Protein AF-A0A557ZMF8-F1 (afdb_monomer_lite)

Organism: NCBI:txid715473

Foldseek 3Di:
DVVLVVVLLVVQLVQQVPDVVHDDLVVSCVVSVHDSVVSVVSQVVCVVVVSHDDDPPPPDDDDDDDDDDDDD

Sequence (72 aa):
MALESTNRALVVLDMLATSNPGPSIRRVSEQLGLSRSATHRILQSLAEEGYATQSPQASTRSDLVSSSWPHA

Structure (mmCIF, N/CA/C/O backbone):
data_AF-A0A557ZMF8-F1
#
_entry.id   AF-A0A557ZMF8-F1
#
loop_
_atom_site.group_PDB
_atom_site.id
_atom_site.type_symbol
_atom_site.label_atom_id
_atom_site.label_alt_id
_atom_site.label_comp_id
_atom_site.label_asym_id
_atom_site.label_entity_id
_atom_site.label_seq_id
_atom_site.pdbx_PDB_ins_code
_atom_site.Cartn_x
_atom_site.Cartn_y
_atom_site.Cartn_z
_atom_site.occupancy
_atom_site.B_iso_or_equiv
_atom_site.auth_seq_id
_atom_site.auth_comp_id
_atom_site.auth_asym_id
_atom_site.auth_atom_id
_atom_site.pdbx_PDB_model_num
ATOM 1 N N . MET A 1 1 ? -6.469 -13.813 11.725 1.00 54.97 1 MET A N 1
ATOM 2 C CA . MET A 1 1 ? -6.122 -12.411 11.388 1.00 54.97 1 MET A CA 1
ATOM 3 C C . MET A 1 1 ? -4.869 -12.321 10.498 1.00 54.97 1 MET A C 1
ATOM 5 O O . MET A 1 1 ? -3.968 -11.554 10.790 1.00 54.97 1 MET A O 1
ATOM 9 N N . ALA A 1 2 ? -4.798 -13.094 9.407 1.00 62.47 2 ALA A N 1
ATOM 10 C CA . ALA A 1 2 ? -3.736 -12.992 8.387 1.00 62.47 2 ALA A CA 1
ATOM 11 C C . ALA A 1 2 ? -4.342 -12.680 7.008 1.00 62.47 2 ALA A C 1
ATOM 13 O O . ALA A 1 2 ? -3.824 -11.853 6.269 1.00 62.47 2 ALA A O 1
ATOM 14 N N . LEU A 1 3 ? -5.525 -13.249 6.743 1.00 72.94 3 LEU A N 1
ATOM 15 C CA . LEU A 1 3 ? -6.310 -13.008 5.536 1.00 72.94 3 LEU A CA 1
ATOM 16 C C . LEU A 1 3 ? -6.614 -11.519 5.298 1.00 72.94 3 LEU A C 1
ATOM 18 O O . LEU A 1 3 ? -6.571 -11.070 4.162 1.00 72.94 3 LEU A O 1
ATOM 22 N N . GLU A 1 4 ? -6.865 -10.738 6.355 1.00 79.06 4 GLU A N 1
ATOM 23 C CA . GLU A 1 4 ? -7.132 -9.296 6.235 1.00 79.06 4 GLU A CA 1
ATOM 24 C C . GLU A 1 4 ? -5.902 -8.519 5.737 1.00 79.06 4 GLU A C 1
ATOM 26 O O . GLU A 1 4 ? -6.018 -7.654 4.871 1.00 79.06 4 GLU A O 1
ATOM 31 N N . SER A 1 5 ? -4.712 -8.861 6.236 1.00 75.50 5 SER A N 1
ATOM 32 C CA . SER A 1 5 ? -3.447 -8.250 5.819 1.00 75.50 5 SER A CA 1
ATOM 33 C C . SER A 1 5 ? -3.089 -8.627 4.381 1.00 75.50 5 SER A C 1
ATOM 35 O O . SER A 1 5 ? -2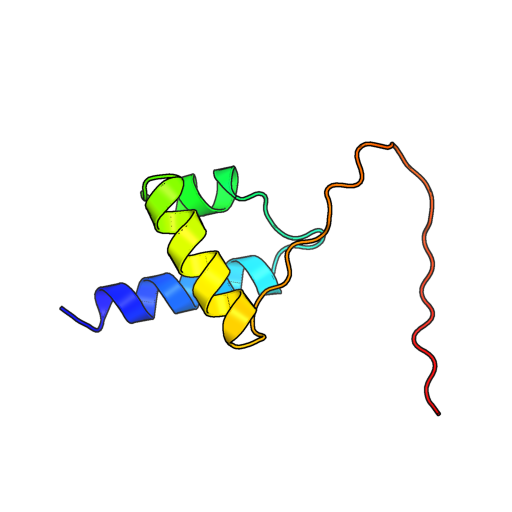.697 -7.761 3.601 1.00 75.50 5 SER A O 1
ATOM 37 N N . THR A 1 6 ? -3.288 -9.894 4.003 1.00 82.50 6 THR A N 1
ATOM 38 C CA . THR A 1 6 ? -3.082 -10.370 2.626 1.00 82.50 6 THR A CA 1
ATOM 39 C C . THR A 1 6 ? -4.059 -9.715 1.655 1.00 82.50 6 THR A C 1
ATOM 41 O O . THR A 1 6 ? -3.642 -9.235 0.606 1.00 82.50 6 THR A O 1
ATOM 44 N N . ASN A 1 7 ? -5.343 -9.624 2.014 1.00 86.19 7 ASN A N 1
ATOM 45 C CA . ASN A 1 7 ? -6.350 -8.977 1.175 1.00 86.19 7 ASN A CA 1
ATOM 46 C C . ASN A 1 7 ? -6.010 -7.499 0.933 1.00 86.19 7 ASN A C 1
ATOM 48 O O . ASN A 1 7 ? -6.085 -7.020 -0.193 1.00 86.19 7 ASN A O 1
ATOM 52 N N . ARG A 1 8 ? -5.550 -6.785 1.970 1.00 82.81 8 ARG A N 1
ATOM 53 C CA . ARG A 1 8 ? -5.074 -5.401 1.826 1.00 82.81 8 ARG A CA 1
ATOM 54 C C . ARG A 1 8 ? -3.883 -5.293 0.877 1.00 82.81 8 ARG A C 1
ATOM 56 O O . ARG A 1 8 ? -3.878 -4.397 0.043 1.00 82.81 8 ARG A O 1
ATOM 63 N N . ALA A 1 9 ? -2.903 -6.191 0.974 1.00 83.44 9 ALA A N 1
ATOM 64 C CA . ALA A 1 9 ? -1.756 -6.190 0.067 1.00 83.44 9 ALA A CA 1
ATOM 65 C C . ALA A 1 9 ? -2.181 -6.422 -1.394 1.00 83.44 9 ALA A C 1
ATOM 67 O O . ALA A 1 9 ? -1.735 -5.693 -2.275 1.00 83.44 9 ALA A O 1
ATOM 68 N N . LEU A 1 10 ? -3.098 -7.364 -1.643 1.00 87.12 10 LEU A N 1
ATOM 69 C CA . LEU A 1 10 ? -3.634 -7.626 -2.984 1.00 87.12 10 LEU A CA 1
ATOM 70 C C . LEU A 1 10 ? -4.385 -6.419 -3.555 1.00 87.12 10 LEU A C 1
ATOM 72 O O . LEU A 1 10 ? -4.176 -6.070 -4.712 1.00 87.12 10 LEU A O 1
ATOM 76 N N . VAL A 1 11 ? -5.193 -5.737 -2.738 1.00 88.75 11 VAL A N 1
ATOM 77 C CA . VAL A 1 11 ? -5.868 -4.493 -3.144 1.00 88.75 11 VAL A CA 1
ATOM 78 C C . VAL A 1 11 ? -4.852 -3.412 -3.522 1.00 88.75 11 VAL A C 1
ATOM 80 O O . VAL A 1 11 ? -5.041 -2.718 -4.517 1.00 88.75 11 VAL A O 1
ATOM 83 N N . VAL A 1 12 ? -3.753 -3.273 -2.772 1.00 86.25 12 VAL A N 1
ATOM 84 C CA . VAL A 1 12 ? -2.688 -2.317 -3.120 1.00 86.25 12 VAL A CA 1
ATOM 85 C C . VAL A 1 12 ? -2.029 -2.678 -4.446 1.00 86.25 12 VAL A C 1
ATOM 87 O O . VAL A 1 12 ? -1.840 -1.795 -5.278 1.00 86.25 12 VAL A O 1
ATOM 90 N N . LEU A 1 13 ? -1.705 -3.952 -4.663 1.00 87.44 13 LEU A N 1
ATOM 91 C CA . LEU A 1 13 ? -1.097 -4.419 -5.911 1.00 87.44 13 LEU A CA 1
ATOM 92 C C . LEU A 1 13 ? -2.010 -4.181 -7.116 1.00 87.44 13 LEU A C 1
ATOM 94 O O . LEU A 1 13 ? -1.542 -3.688 -8.138 1.00 87.44 13 LEU A O 1
ATOM 98 N N . ASP A 1 14 ? -3.306 -4.455 -6.978 1.00 89.44 14 ASP A N 1
ATOM 99 C CA . ASP A 1 14 ? -4.298 -4.189 -8.022 1.00 89.44 14 ASP A CA 1
ATOM 100 C C . ASP A 1 14 ? -4.380 -2.692 -8.354 1.00 89.44 14 ASP A C 1
ATOM 102 O O . ASP A 1 14 ? -4.300 -2.299 -9.518 1.00 89.44 14 ASP A O 1
ATOM 106 N N . MET A 1 15 ? -4.420 -1.826 -7.336 1.00 87.00 15 MET A N 1
ATOM 107 C CA . MET A 1 15 ? -4.407 -0.373 -7.539 1.00 87.00 15 MET A CA 1
ATOM 108 C C . MET A 1 15 ? -3.139 0.115 -8.247 1.00 87.00 15 MET A C 1
ATOM 110 O O . MET A 1 15 ? -3.216 1.010 -9.090 1.00 87.00 15 MET A O 1
ATOM 114 N N . LEU A 1 16 ? -1.976 -0.437 -7.888 1.00 85.06 16 LEU A N 1
ATOM 115 C CA . LEU A 1 16 ? -0.701 -0.109 -8.526 1.00 85.06 16 LEU A CA 1
ATOM 116 C C . LEU A 1 16 ? -0.662 -0.592 -9.983 1.00 85.06 16 LEU A C 1
ATOM 118 O O . LEU A 1 16 ? -0.172 0.138 -10.839 1.00 85.06 16 LEU A O 1
ATOM 122 N N . ALA A 1 17 ? -1.206 -1.776 -10.272 1.00 85.12 17 ALA A N 1
ATOM 123 C CA . ALA A 1 17 ? -1.229 -2.359 -11.614 1.00 85.12 17 ALA A CA 1
ATOM 124 C C . ALA A 1 17 ? -2.234 -1.676 -12.559 1.00 85.12 17 ALA A C 1
ATOM 126 O O . ALA A 1 17 ? -2.002 -1.606 -13.764 1.00 85.12 17 ALA A O 1
ATOM 127 N N . THR A 1 18 ? -3.349 -1.169 -12.025 1.00 86.44 18 THR A N 1
ATOM 128 C CA . THR A 1 18 ? -4.448 -0.581 -12.814 1.00 86.44 18 THR A CA 1
ATOM 129 C C . THR A 1 18 ? -4.347 0.937 -12.993 1.00 86.44 18 THR A C 1
ATOM 131 O O . THR A 1 18 ? -5.069 1.507 -13.812 1.00 86.44 18 THR A O 1
ATOM 134 N N . SER A 1 19 ? -3.453 1.614 -12.266 1.00 81.12 19 SER A N 1
ATOM 135 C CA . SER A 1 19 ? -3.299 3.073 -12.331 1.00 81.12 19 SER A CA 1
ATOM 136 C C . SER A 1 19 ? -2.053 3.480 -13.123 1.00 81.12 19 SER A C 1
ATOM 138 O O . SER A 1 19 ? -0.933 3.171 -12.722 1.00 81.12 19 SER A O 1
ATOM 140 N N . ASN A 1 20 ? -2.231 4.254 -14.199 1.00 73.56 20 ASN A N 1
ATOM 141 C CA . ASN A 1 20 ? -1.138 4.925 -14.909 1.00 73.56 20 ASN A CA 1
ATOM 142 C C . ASN A 1 20 ? -1.454 6.427 -15.106 1.00 73.56 20 ASN A C 1
ATOM 144 O O . ASN A 1 20 ? -2.414 6.739 -15.815 1.00 73.56 20 ASN A O 1
ATOM 148 N N . PRO A 1 21 ? -0.680 7.363 -14.514 1.00 75.06 21 PRO A N 1
ATOM 149 C CA . PRO A 1 21 ? 0.441 7.128 -13.598 1.00 75.06 21 PRO A CA 1
ATOM 150 C C . PRO A 1 21 ? -0.013 6.525 -12.257 1.00 75.06 21 PRO A C 1
ATOM 152 O O . PRO A 1 21 ? -1.183 6.627 -11.880 1.00 75.06 21 PRO A O 1
ATOM 155 N N . GLY A 1 22 ? 0.926 5.897 -11.540 1.00 80.81 22 GLY A N 1
ATOM 156 C CA . GLY A 1 22 ? 0.664 5.224 -10.265 1.00 80.81 22 GLY A CA 1
ATOM 157 C C . GLY A 1 22 ? -0.022 6.124 -9.218 1.00 80.81 22 GLY A C 1
ATOM 158 O O . GLY A 1 22 ? 0.147 7.349 -9.224 1.00 80.81 22 GLY A O 1
ATOM 159 N N . PRO A 1 23 ? -0.810 5.542 -8.296 1.00 84.50 23 PRO A N 1
ATOM 160 C CA . PRO A 1 23 ? -1.630 6.294 -7.360 1.00 84.50 23 PRO A CA 1
ATOM 161 C C . PRO A 1 23 ? -0.771 7.016 -6.314 1.00 84.50 23 PRO A C 1
ATOM 163 O O . PRO A 1 23 ? 0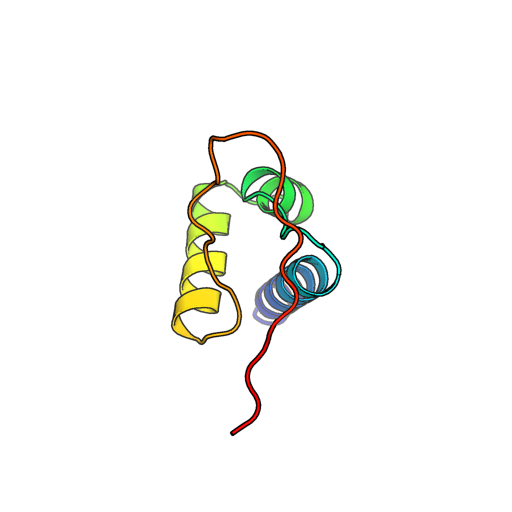.245 6.512 -5.836 1.00 84.50 23 PRO A O 1
ATOM 166 N N . SER A 1 24 ? -1.218 8.199 -5.886 1.00 86.62 24 SER A N 1
ATOM 167 C CA . SER A 1 24 ? -0.582 8.895 -4.766 1.00 86.62 24 SER A CA 1
ATOM 168 C C . SER A 1 24 ? -0.811 8.147 -3.449 1.00 86.62 24 SER A C 1
ATOM 170 O O . SER A 1 24 ? -1.872 7.560 -3.231 1.00 86.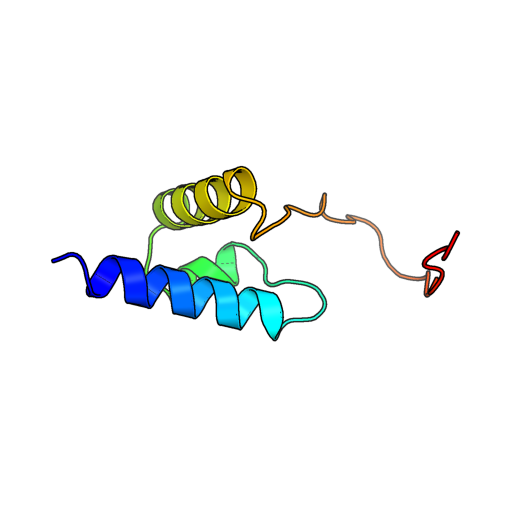62 24 SER A O 1
ATOM 172 N N . ILE A 1 25 ? 0.139 8.252 -2.510 1.00 85.12 25 ILE A N 1
ATOM 173 C CA . ILE A 1 25 ? 0.024 7.629 -1.177 1.00 85.12 25 ILE A CA 1
ATOM 174 C C . ILE A 1 25 ? -1.269 8.013 -0.445 1.00 85.12 25 ILE A C 1
ATOM 176 O O . ILE A 1 25 ? -1.821 7.213 0.305 1.00 85.12 25 ILE A O 1
ATOM 180 N N . ARG A 1 26 ? -1.780 9.227 -0.690 1.00 86.88 26 ARG A N 1
ATOM 181 C CA . ARG A 1 26 ? -3.045 9.696 -0.122 1.00 86.88 26 ARG A CA 1
ATOM 182 C C . ARG A 1 26 ? -4.220 8.855 -0.627 1.00 86.88 26 ARG A C 1
ATOM 184 O O . ARG A 1 26 ? -4.998 8.368 0.186 1.00 86.88 26 ARG A O 1
ATOM 191 N N . ARG A 1 27 ? -4.304 8.637 -1.942 1.00 85.44 27 ARG A N 1
ATOM 192 C CA . ARG A 1 27 ? -5.367 7.832 -2.558 1.00 85.44 27 ARG A CA 1
ATOM 193 C C . ARG A 1 27 ? -5.322 6.383 -2.077 1.00 85.44 27 ARG A C 1
ATOM 195 O O . ARG A 1 27 ? -6.362 5.807 -1.785 1.00 85.44 27 ARG A O 1
ATOM 202 N N . VAL A 1 28 ? -4.120 5.825 -1.926 1.00 87.31 28 VAL A N 1
ATOM 203 C CA . VAL A 1 28 ? -3.933 4.478 -1.364 1.00 87.31 28 VAL A CA 1
ATOM 204 C C . VAL A 1 28 ? -4.403 4.426 0.097 1.00 87.31 28 VAL A C 1
ATOM 206 O O . VAL A 1 28 ? -5.134 3.514 0.470 1.00 87.31 28 VAL A O 1
ATOM 209 N N . SER A 1 29 ? -4.062 5.425 0.920 1.00 88.88 29 SER A N 1
ATOM 210 C CA . SER A 1 29 ? -4.480 5.457 2.331 1.00 88.88 29 SER A CA 1
ATOM 211 C C . SER A 1 29 ? -5.995 5.585 2.515 1.00 88.88 29 SER A C 1
ATOM 213 O O . SER A 1 29 ? -6.564 4.907 3.369 1.00 88.88 29 SER A O 1
ATOM 215 N N . GLU A 1 30 ? -6.652 6.400 1.680 1.00 88.69 30 GLU A N 1
ATOM 216 C CA . GLU A 1 30 ? -8.109 6.568 1.680 1.00 88.69 30 GLU A CA 1
ATOM 217 C C . GLU A 1 30 ? -8.808 5.261 1.284 1.00 88.69 30 GLU A C 1
ATOM 219 O O . GLU A 1 30 ? -9.752 4.848 1.953 1.00 88.69 30 GLU A O 1
ATOM 224 N N . GLN A 1 31 ? -8.298 4.561 0.265 1.00 86.25 31 GLN A N 1
ATOM 225 C CA . GLN A 1 31 ? -8.889 3.307 -0.206 1.00 86.25 31 GLN A CA 1
ATOM 226 C C . GLN A 1 31 ? -8.741 2.159 0.801 1.00 86.25 31 GLN A C 1
ATOM 228 O O . GLN A 1 31 ? -9.642 1.335 0.942 1.00 86.25 31 GLN A O 1
ATOM 233 N N . LEU A 1 32 ? -7.611 2.094 1.510 1.00 84.69 32 LEU A N 1
ATOM 234 C CA . LEU A 1 32 ? -7.371 1.061 2.520 1.00 84.69 32 LEU A CA 1
ATOM 235 C C . LEU A 1 32 ? -8.020 1.379 3.874 1.00 84.69 32 LEU A C 1
ATOM 237 O O . LEU A 1 32 ? -8.034 0.512 4.751 1.00 84.69 32 LEU A O 1
ATOM 241 N N . GLY A 1 33 ? -8.501 2.611 4.075 1.00 88.44 33 GLY A N 1
ATOM 242 C CA . GLY A 1 33 ? -8.961 3.094 5.379 1.00 88.44 33 GLY A CA 1
ATOM 243 C C . GLY A 1 33 ? -7.845 3.107 6.431 1.00 88.44 33 GLY A C 1
ATOM 244 O O . GLY A 1 33 ? -8.107 2.918 7.619 1.00 88.44 33 GLY A O 1
ATOM 245 N N . LEU A 1 34 ? -6.590 3.274 6.002 1.00 86.75 34 LEU A N 1
ATOM 246 C CA . LEU A 1 34 ? -5.412 3.213 6.866 1.00 86.75 34 LEU A CA 1
ATOM 247 C C . LEU A 1 34 ? -4.821 4.598 7.105 1.00 86.75 34 LEU A C 1
ATOM 249 O O . LEU A 1 34 ? -4.922 5.507 6.283 1.00 86.75 34 LEU A O 1
ATOM 253 N N . SER A 1 35 ? -4.104 4.740 8.220 1.00 89.00 35 SER A N 1
ATOM 254 C CA . SER A 1 35 ? -3.285 5.928 8.432 1.00 89.00 35 SER A CA 1
ATOM 255 C C . SER A 1 35 ? -2.193 6.029 7.362 1.00 89.00 35 SER A C 1
ATOM 257 O O . SER A 1 35 ? -1.719 5.030 6.805 1.00 89.00 35 SER A O 1
ATOM 259 N N . ARG A 1 36 ? -1.739 7.255 7.098 1.00 86.38 36 ARG A N 1
ATOM 260 C CA . ARG A 1 36 ? -0.660 7.513 6.138 1.00 86.38 36 ARG A CA 1
ATOM 261 C C . ARG A 1 36 ? 0.628 6.771 6.509 1.00 86.38 36 ARG A C 1
ATOM 263 O O . ARG A 1 36 ? 1.286 6.231 5.627 1.00 86.38 36 ARG A O 1
ATOM 270 N N . SER A 1 37 ? 0.941 6.674 7.802 1.00 90.50 37 SER A N 1
ATOM 271 C CA . SER A 1 37 ? 2.103 5.933 8.307 1.00 90.50 37 SER A CA 1
ATOM 272 C C . SER A 1 37 ? 1.978 4.424 8.081 1.00 90.50 37 SER A C 1
ATOM 274 O O . SER A 1 37 ? 2.938 3.793 7.648 1.00 90.50 37 SER A O 1
ATOM 276 N N . ALA A 1 38 ? 0.801 3.835 8.324 1.00 87.06 38 ALA A N 1
ATOM 277 C CA . ALA A 1 38 ? 0.568 2.412 8.061 1.00 87.06 38 ALA A CA 1
ATOM 278 C C . ALA A 1 38 ? 0.641 2.099 6.558 1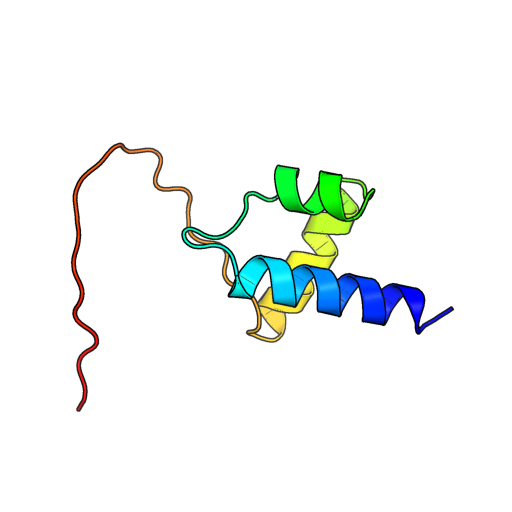.00 87.06 38 ALA A C 1
ATOM 280 O O . ALA A 1 38 ? 1.281 1.131 6.155 1.00 87.06 38 ALA A O 1
ATOM 281 N N . THR A 1 39 ? 0.065 2.974 5.733 1.00 90.12 39 THR A N 1
ATOM 282 C CA . THR A 1 39 ? 0.134 2.881 4.268 1.00 90.12 39 THR A CA 1
ATOM 283 C C . THR A 1 39 ? 1.577 2.957 3.774 1.00 90.12 39 THR A C 1
ATOM 285 O O . THR A 1 39 ? 1.985 2.149 2.946 1.00 90.12 39 THR A O 1
ATOM 288 N N . HIS A 1 40 ? 2.372 3.882 4.321 1.00 89.00 40 HIS A N 1
ATOM 289 C CA . HIS A 1 40 ? 3.785 4.015 3.974 1.00 89.00 40 HIS A CA 1
ATOM 290 C C . HIS A 1 40 ? 4.569 2.736 4.271 1.00 89.00 40 HIS A C 1
ATOM 292 O O . HIS A 1 40 ? 5.350 2.304 3.435 1.00 89.00 40 HIS A O 1
ATOM 298 N N . ARG A 1 41 ? 4.338 2.103 5.427 1.00 88.31 41 ARG A N 1
ATOM 299 C CA . ARG A 1 41 ? 5.007 0.842 5.783 1.00 88.31 41 ARG A CA 1
ATOM 300 C C . ARG A 1 41 ? 4.668 -0.288 4.813 1.00 88.31 41 ARG A C 1
ATOM 302 O O . ARG A 1 41 ? 5.565 -1.008 4.407 1.00 88.31 41 ARG A O 1
ATOM 309 N N . ILE A 1 42 ? 3.400 -0.414 4.417 1.00 86.44 42 ILE A N 1
ATOM 310 C CA . ILE A 1 42 ? 2.974 -1.433 3.444 1.00 86.44 42 ILE A CA 1
ATOM 311 C C . ILE A 1 42 ? 3.638 -1.185 2.089 1.00 86.44 42 ILE A C 1
ATOM 313 O O . ILE A 1 42 ? 4.224 -2.098 1.520 1.00 86.44 42 ILE A O 1
ATOM 317 N N . LEU A 1 43 ? 3.575 0.051 1.587 1.00 87.31 43 LEU A N 1
ATOM 318 C CA . LEU A 1 43 ? 4.185 0.410 0.305 1.00 87.31 43 LEU A CA 1
ATOM 319 C C . LEU A 1 43 ? 5.705 0.242 0.325 1.00 87.31 43 LEU A C 1
ATOM 321 O O . LEU A 1 43 ? 6.275 -0.187 -0.671 1.00 87.31 43 LEU A O 1
ATOM 325 N N . GLN A 1 44 ? 6.348 0.547 1.451 1.00 89.44 44 GLN A N 1
ATOM 326 C CA . GLN A 1 44 ? 7.774 0.321 1.637 1.00 89.44 44 GLN A CA 1
ATOM 327 C C . GLN A 1 44 ? 8.111 -1.170 1.577 1.00 89.44 44 GLN A C 1
ATOM 329 O O . GLN A 1 44 ? 8.989 -1.538 0.810 1.00 89.44 44 GLN A O 1
ATOM 334 N N . SER A 1 45 ? 7.389 -2.030 2.302 1.00 88.31 45 SER A N 1
ATOM 335 C CA . SER A 1 45 ? 7.615 -3.479 2.228 1.00 88.31 45 SER A CA 1
ATOM 336 C C . SER A 1 45 ? 7.369 -4.030 0.822 1.00 88.31 45 SER A C 1
ATOM 338 O O . SER A 1 45 ? 8.137 -4.851 0.341 1.00 88.31 45 SER A O 1
ATOM 340 N N . LEU A 1 46 ? 6.344 -3.541 0.118 1.00 86.94 46 LEU A N 1
ATOM 341 C CA . LEU A 1 46 ? 6.114 -3.911 -1.282 1.00 86.94 46 LEU A CA 1
ATOM 342 C C . LEU A 1 46 ? 7.242 -3.433 -2.205 1.00 86.94 46 LEU A C 1
ATOM 344 O O . LEU A 1 46 ? 7.547 -4.111 -3.179 1.00 86.94 46 LEU A O 1
ATOM 348 N N . ALA A 1 47 ? 7.856 -2.285 -1.919 1.00 88.25 47 ALA A N 1
ATOM 349 C CA . ALA A 1 47 ? 8.990 -1.784 -2.685 1.00 88.25 47 ALA A CA 1
ATOM 350 C C . ALA A 1 47 ? 10.281 -2.562 -2.408 1.00 88.25 47 ALA A C 1
ATOM 352 O O . ALA A 1 47 ? 11.015 -2.864 -3.345 1.00 88.25 47 ALA A O 1
ATOM 353 N N . GLU A 1 48 ? 10.530 -2.930 -1.150 1.00 88.62 48 GLU A N 1
ATOM 354 C CA . GLU A 1 48 ? 11.644 -3.800 -0.743 1.00 88.62 48 GLU A CA 1
ATOM 355 C C . GLU A 1 48 ? 11.564 -5.171 -1.438 1.00 88.62 48 GLU A C 1
ATOM 357 O O . GLU A 1 48 ? 12.582 -5.702 -1.871 1.00 88.62 48 GLU A O 1
ATOM 362 N N . GLU A 1 49 ? 10.350 -5.687 -1.631 1.00 87.44 49 GLU A N 1
ATOM 363 C CA . GLU A 1 49 ? 10.072 -6.943 -2.341 1.00 87.44 49 GLU A CA 1
ATOM 364 C C . GLU A 1 49 ? 9.996 -6.785 -3.879 1.00 87.44 49 GLU A C 1
ATOM 366 O O . GLU A 1 49 ? 9.791 -7.762 -4.598 1.00 87.44 49 GLU A O 1
ATOM 371 N N . GLY A 1 50 ? 10.140 -5.564 -4.409 1.00 86.12 50 GLY A N 1
ATOM 372 C CA . GLY A 1 50 ? 10.148 -5.285 -5.852 1.00 86.12 50 GLY A CA 1
ATOM 373 C C . GLY A 1 50 ? 8.772 -5.178 -6.525 1.00 86.12 50 GLY A C 1
ATOM 374 O O . GLY A 1 50 ? 8.699 -5.049 -7.746 1.00 86.12 50 GLY A O 1
ATOM 375 N N . TYR A 1 51 ? 7.677 -5.184 -5.763 1.00 85.00 51 TYR A N 1
ATOM 376 C CA . TYR A 1 51 ? 6.312 -5.050 -6.290 1.00 85.00 51 TYR A CA 1
ATOM 377 C C . TYR A 1 51 ? 5.858 -3.601 -6.513 1.00 85.00 51 TYR A C 1
ATOM 379 O O . TYR A 1 51 ? 4.874 -3.361 -7.212 1.00 85.00 51 TYR A O 1
ATOM 387 N N . ALA A 1 52 ? 6.527 -2.627 -5.896 1.00 86.25 52 ALA A N 1
ATOM 388 C CA . ALA A 1 52 ? 6.190 -1.213 -6.014 1.00 86.25 52 ALA A CA 1
ATOM 389 C C . ALA A 1 52 ? 7.451 -0.366 -6.190 1.00 86.25 52 ALA A C 1
ATOM 391 O O . ALA A 1 52 ? 8.514 -0.693 -5.673 1.00 86.25 52 ALA A O 1
ATOM 392 N N . THR A 1 53 ? 7.338 0.770 -6.874 1.00 82.25 53 THR A N 1
ATOM 393 C CA . THR A 1 53 ? 8.423 1.753 -6.943 1.00 82.25 53 THR A CA 1
ATOM 394 C C . THR A 1 53 ? 7.878 3.120 -6.560 1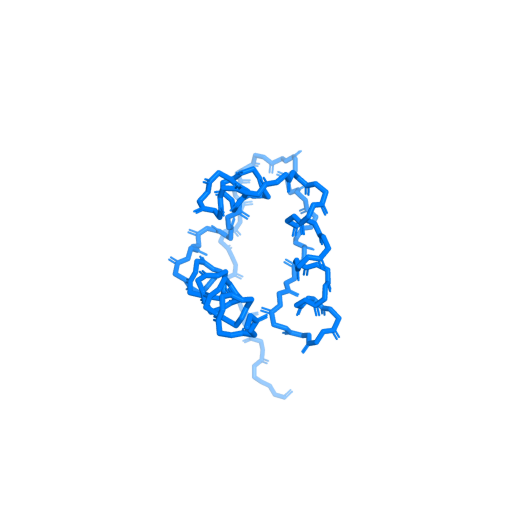.00 82.25 53 THR A C 1
ATOM 396 O O . THR A 1 53 ? 6.754 3.488 -6.910 1.00 82.25 53 THR A O 1
ATOM 399 N N . GLN A 1 54 ? 8.656 3.886 -5.798 1.00 80.25 54 GLN A N 1
ATOM 400 C CA . GLN A 1 54 ? 8.340 5.287 -5.572 1.00 80.25 54 GLN A CA 1
ATOM 401 C C . GLN A 1 54 ? 8.965 6.083 -6.709 1.00 80.25 54 GLN A C 1
ATOM 403 O O . GLN A 1 54 ? 10.180 6.248 -6.770 1.00 80.25 54 GLN A O 1
ATOM 408 N N . SER A 1 55 ? 8.131 6.586 -7.613 1.00 74.31 55 SER A N 1
ATOM 409 C CA . SER A 1 55 ? 8.601 7.593 -8.557 1.00 74.31 55 SER A CA 1
ATOM 410 C C . SER A 1 55 ? 8.879 8.884 -7.779 1.00 74.31 55 SER A C 1
ATOM 412 O O . SER A 1 55 ? 7.991 9.329 -7.039 1.00 74.31 55 SER A O 1
ATOM 414 N N . PRO A 1 56 ? 10.070 9.500 -7.906 1.00 64.25 56 PRO A N 1
ATOM 415 C CA . PRO A 1 56 ? 10.265 10.855 -7.417 1.00 64.25 56 PRO A CA 1
ATOM 416 C C . PRO A 1 56 ? 9.195 11.707 -8.094 1.00 64.25 56 PRO A C 1
ATOM 418 O O . PRO A 1 56 ? 9.064 11.675 -9.317 1.00 64.25 56 PRO A O 1
ATOM 421 N N . GLN A 1 57 ? 8.354 12.380 -7.304 1.00 58.41 57 GLN A N 1
ATOM 422 C CA . GLN A 1 57 ? 7.306 13.226 -7.863 1.00 58.41 57 GLN A CA 1
ATOM 423 C C . GLN A 1 57 ? 7.964 14.184 -8.851 1.00 58.41 57 GLN A C 1
ATOM 425 O O . GLN A 1 57 ? 8.783 15.015 -8.457 1.00 58.41 57 GLN A O 1
ATOM 430 N N . ALA A 1 58 ? 7.604 14.051 -10.128 1.00 50.97 58 ALA A N 1
ATOM 431 C CA . ALA A 1 58 ? 7.886 15.048 -11.138 1.00 50.97 58 ALA A CA 1
ATOM 432 C C . ALA A 1 58 ? 7.081 16.294 -10.757 1.00 50.97 58 ALA A C 1
ATOM 434 O O . ALA A 1 58 ? 5.971 16.529 -11.232 1.00 50.97 58 ALA A O 1
ATOM 435 N N . SER A 1 59 ? 7.637 17.090 -9.847 1.00 44.50 59 SER A N 1
ATOM 436 C CA . SER A 1 59 ? 7.201 18.449 -9.546 1.00 44.50 59 SER A CA 1
ATOM 437 C C . SER A 1 59 ? 7.561 19.356 -10.719 1.00 44.50 59 SER A C 1
ATOM 439 O O . SER A 1 59 ? 8.257 20.351 -10.557 1.00 44.50 59 SER A O 1
ATOM 441 N N . THR A 1 60 ? 7.185 18.979 -11.937 1.00 40.56 60 THR A N 1
ATOM 442 C CA . THR A 1 60 ? 7.277 19.824 -13.124 1.00 40.56 60 THR A CA 1
ATOM 443 C C . THR A 1 60 ? 6.473 19.174 -14.242 1.00 40.56 60 THR A C 1
ATOM 445 O O . THR A 1 60 ? 6.912 18.255 -14.914 1.00 40.56 60 THR A O 1
ATOM 448 N N . ARG A 1 61 ? 5.222 19.627 -14.352 1.00 40.22 61 ARG A N 1
ATOM 449 C CA . ARG A 1 61 ? 4.603 20.092 -15.596 1.00 40.22 61 ARG A CA 1
ATOM 450 C C . ARG A 1 61 ? 5.148 19.470 -16.891 1.00 40.22 61 ARG A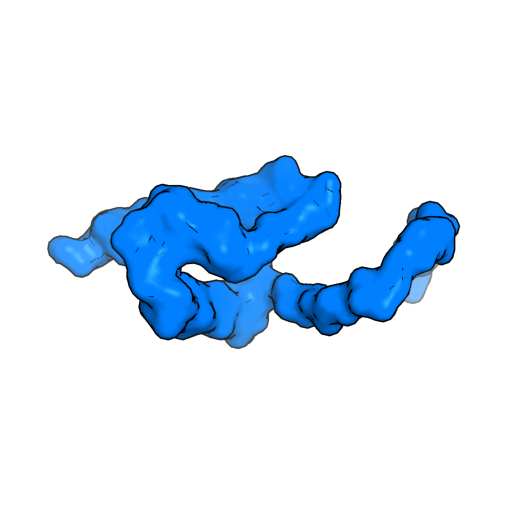 C 1
ATOM 452 O O . ARG A 1 61 ? 6.177 19.925 -17.360 1.00 40.22 61 ARG A O 1
ATOM 459 N N . SER A 1 62 ? 4.314 18.610 -17.477 1.00 49.00 62 SER A N 1
ATOM 460 C CA . SER A 1 62 ? 4.103 18.416 -18.919 1.00 49.00 62 SER A CA 1
ATOM 461 C C . SER A 1 62 ? 5.298 17.972 -19.772 1.00 49.00 62 SER A C 1
ATOM 463 O O . SER A 1 62 ? 6.429 18.371 -19.564 1.00 49.00 62 SER A O 1
ATOM 465 N N . ASP A 1 63 ? 4.986 17.175 -20.792 1.00 46.47 63 ASP A N 1
ATOM 466 C CA . ASP A 1 63 ? 5.883 16.830 -21.894 1.00 46.47 63 ASP A CA 1
ATOM 467 C C . ASP A 1 63 ? 7.070 15.943 -21.509 1.00 46.47 63 ASP A C 1
ATOM 469 O O . ASP A 1 63 ? 8.153 16.399 -21.173 1.00 46.47 63 ASP A O 1
ATOM 473 N N . LEU A 1 64 ? 6.867 14.632 -21.623 1.00 44.62 64 LEU A N 1
ATOM 474 C CA . LEU A 1 64 ? 7.631 13.805 -22.558 1.00 44.62 64 LEU A CA 1
ATOM 475 C C . LEU A 1 64 ? 7.043 12.396 -22.513 1.00 44.62 64 LEU A C 1
ATOM 477 O O . LEU A 1 64 ? 7.390 11.542 -21.700 1.00 44.62 64 LEU A O 1
ATOM 481 N N . VAL A 1 65 ? 6.127 12.167 -23.451 1.00 52.12 65 VAL A N 1
ATOM 482 C CA . VAL A 1 65 ? 6.084 10.895 -24.160 1.00 52.12 65 VAL A CA 1
ATOM 483 C C . VAL A 1 65 ? 7.521 10.505 -24.513 1.00 52.12 65 VAL A C 1
ATOM 485 O O . VAL A 1 65 ? 8.198 11.213 -25.250 1.00 52.12 65 VAL A O 1
ATOM 488 N N . SER A 1 66 ? 8.006 9.398 -23.967 1.00 41.62 66 SER A N 1
ATOM 489 C CA . SER A 1 66 ? 9.121 8.689 -24.582 1.00 41.62 66 SER A CA 1
ATOM 490 C C . SER A 1 66 ? 9.042 7.219 -24.219 1.00 41.62 66 SER A C 1
ATOM 492 O O . SER A 1 66 ? 9.657 6.712 -23.284 1.00 41.62 66 SER A O 1
ATOM 494 N N . SER A 1 67 ? 8.200 6.536 -24.985 1.00 51.72 67 SER A N 1
ATOM 495 C CA . SER A 1 67 ? 8.345 5.119 -25.248 1.00 51.72 67 SER A CA 1
ATOM 496 C C . SER A 1 67 ? 9.735 4.871 -25.842 1.00 51.72 67 SER A C 1
ATOM 498 O O . SER A 1 67 ? 9.947 5.129 -27.021 1.00 51.72 67 SER A O 1
ATOM 500 N N . SER A 1 68 ? 10.670 4.334 -25.062 1.00 43.22 68 SER A N 1
ATOM 501 C CA . SER A 1 68 ? 11.696 3.439 -25.607 1.00 43.22 68 SER A CA 1
ATOM 502 C C . SER A 1 68 ? 12.242 2.535 -24.505 1.00 43.22 68 SER A C 1
ATOM 504 O O . SER A 1 68 ? 13.131 2.911 -23.744 1.00 43.22 68 SER A O 1
ATOM 506 N N . TRP A 1 69 ? 11.701 1.324 -24.430 1.00 37.22 69 TRP A N 1
ATOM 507 C CA . TRP A 1 69 ? 12.428 0.184 -23.883 1.00 37.22 69 TRP A CA 1
ATOM 508 C C . TRP A 1 69 ? 13.469 -0.250 -24.927 1.00 37.22 69 TRP A C 1
ATOM 510 O O . TRP A 1 69 ? 13.061 -0.564 -26.048 1.00 37.22 69 TRP A O 1
ATOM 520 N N . PRO A 1 70 ? 14.780 -0.292 -24.632 1.00 51.41 70 PRO A N 1
ATOM 521 C CA . PRO A 1 70 ? 15.715 -1.012 -25.480 1.00 51.41 70 PRO A CA 1
ATOM 522 C C . PRO A 1 70 ? 15.643 -2.512 -25.167 1.00 51.41 70 PRO A C 1
ATOM 524 O O . PRO A 1 70 ? 15.951 -2.953 -24.063 1.00 51.41 70 PRO A O 1
ATOM 527 N N . HIS A 1 71 ? 15.231 -3.289 -26.166 1.00 47.41 71 HIS A N 1
ATOM 528 C CA . HIS A 1 71 ? 15.567 -4.703 -26.270 1.00 47.41 71 HIS A CA 1
ATOM 529 C C . HIS A 1 71 ? 16.987 -4.793 -26.847 1.00 47.41 71 HIS A C 1
ATOM 531 O O . HIS A 1 71 ? 17.175 -4.431 -28.009 1.00 47.41 71 HIS A O 1
ATOM 537 N N . ALA A 1 72 ? 17.950 -5.244 -26.042 1.00 48.75 72 ALA A N 1
ATOM 538 C CA . ALA A 1 72 ? 19.132 -6.022 -26.435 1.00 48.75 72 ALA A CA 1
ATOM 539 C C . ALA A 1 72 ? 19.920 -6.409 -25.178 1.00 48.75 72 ALA A C 1
ATOM 541 O O . ALA A 1 72 ? 20.401 -5.485 -24.485 1.00 48.75 72 ALA A O 1
#

pLDDT: mean 75.59, std 16.79, range [37.22, 90.5]

InterPro domains:
  IPR005471 Transcription regulator IclR, N-terminal [PF09339] (6-56)
  IPR005471 Transcription regulator IclR, N-terminal [PS51077] (3-65)
  IPR005471 Transcription regulator IclR, N-terminal [SM00346] (3-72)
  IPR036388 Winged helix-like DNA-binding domain superfamily [G3DSA:1.10.10.10] (2-62)
  IPR036390 Winged helix DNA-binding domain superfamily [SSF46785] (4-58)

Radius of gyration: 14.43 Å; chains: 1; bounding box: 28×33×38 Å

Secondary structure (DSSP, 8-state):
--HHHHHHHHHHHHHHHH-SSPPPHHHHHHHHT--HHHHHHHHHHHHHTTS--------S------------